Protein AF-A0A8S9S9F1-F1 (afdb_monomer_lite)

Foldseek 3Di:
DDLFPDDPVRVVVQQPPPPDDPVPPDDRVRVVVSPPDDWDFDWDDDPVQDDPPHPDIDTPDTDPDDPPDDDDPPPDDPDDDDPDDDDPDDD

InterPro domains:
  IPR012340 Nucleic acid-binding, OB-fold [G3DSA:2.40.50.140] (1-67)

Structure (mmCIF, N/CA/C/O backbone):
data_AF-A0A8S9S9F1-F1
#
_entry.id   AF-A0A8S9S9F1-F1
#
loop_
_atom_site.group_PDB
_atom_site.id
_atom_site.type_symbol
_atom_site.label_atom_id
_atom_site.label_alt_id
_atom_site.label_comp_id
_atom_site.label_asym_id
_atom_site.label_entity_id
_atom_site.label_seq_id
_atom_site.pdbx_PDB_ins_code
_atom_site.Cartn_x
_atom_site.Cartn_y
_atom_site.Cartn_z
_atom_site.occupancy
_atom_site.B_iso_or_equiv
_atom_site.auth_seq_id
_atom_site.auth_comp_id
_atom_site.auth_asym_id
_atom_site.auth_atom_id
_atom_site.pdbx_PDB_model_num
ATOM 1 N N . MET A 1 1 ? -12.568 3.988 -3.436 1.00 58.44 1 MET A N 1
ATOM 2 C CA . MET A 1 1 ? -12.261 3.799 -1.989 1.00 58.44 1 MET A CA 1
ATOM 3 C C . MET A 1 1 ? -10.980 4.505 -1.516 1.00 58.44 1 MET A C 1
ATOM 5 O O . MET A 1 1 ? -10.081 4.739 -2.316 1.00 58.44 1 MET A O 1
ATOM 9 N N . LYS A 1 2 ? -10.887 4.839 -0.215 1.00 72.06 2 LYS A N 1
ATOM 10 C CA . LYS A 1 2 ? -9.730 5.487 0.445 1.00 72.06 2 LYS A CA 1
ATOM 11 C C . LYS A 1 2 ? -9.265 4.625 1.628 1.00 72.06 2 LYS A C 1
ATOM 13 O O . LYS A 1 2 ? -10.106 4.041 2.298 1.00 72.06 2 LYS A O 1
ATOM 18 N N . LEU A 1 3 ? -7.955 4.549 1.882 1.00 79.62 3 LEU A 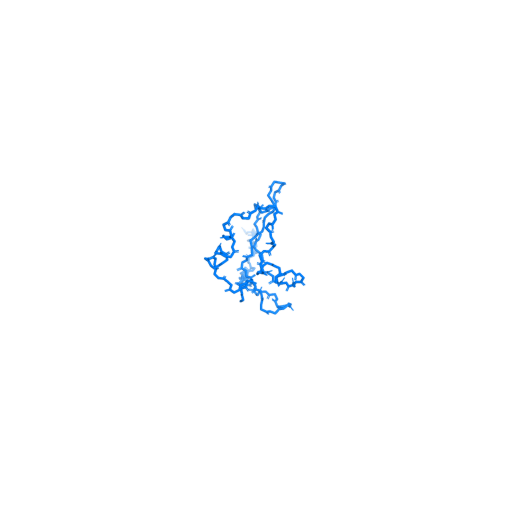N 1
ATOM 19 C CA . LEU A 1 3 ? -7.382 3.663 2.912 1.00 79.62 3 LEU A CA 1
ATOM 20 C C . LEU A 1 3 ? -7.881 4.009 4.322 1.00 79.62 3 LEU A C 1
ATOM 22 O O . LEU A 1 3 ? -8.204 3.133 5.116 1.00 79.62 3 LEU A O 1
ATOM 26 N N . HIS A 1 4 ? -7.995 5.309 4.580 1.00 76.75 4 HIS A N 1
ATOM 27 C CA . HIS A 1 4 ? -8.647 5.886 5.743 1.00 76.75 4 HIS A CA 1
ATOM 28 C C . HIS A 1 4 ? -9.444 7.118 5.296 1.00 76.75 4 HIS A C 1
ATOM 30 O O . HIS A 1 4 ? -9.001 7.883 4.434 1.00 76.75 4 HIS A O 1
ATOM 36 N N . SER A 1 5 ? -10.613 7.356 5.885 1.00 81.75 5 SER A N 1
ATOM 37 C CA . SER A 1 5 ? -11.453 8.509 5.517 1.00 81.75 5 SER A CA 1
ATOM 38 C C . SER A 1 5 ? -10.924 9.850 6.042 1.00 81.75 5 SER A C 1
ATOM 40 O O . SER A 1 5 ? -11.434 10.895 5.649 1.00 81.75 5 SER A O 1
ATOM 42 N N . LEU A 1 6 ? -9.856 9.847 6.847 1.00 85.44 6 LEU A N 1
ATOM 43 C CA . LEU A 1 6 ? -9.247 11.061 7.398 1.00 85.44 6 LEU A CA 1
ATOM 44 C C . LEU A 1 6 ? -8.530 11.905 6.339 1.00 85.44 6 LEU A C 1
ATOM 46 O O . LEU A 1 6 ? -7.864 11.394 5.427 1.00 85.44 6 LEU A O 1
ATOM 50 N N . ARG A 1 7 ? -8.641 13.224 6.469 1.00 87.94 7 ARG A N 1
ATOM 51 C CA . ARG A 1 7 ? -7.783 14.190 5.778 1.00 87.94 7 ARG A CA 1
ATOM 52 C C . ARG A 1 7 ? -6.406 14.199 6.438 1.00 87.94 7 ARG A C 1
ATOM 54 O O . ARG A 1 7 ? -6.274 13.950 7.632 1.00 87.94 7 ARG A O 1
ATOM 61 N N . ALA A 1 8 ? -5.376 14.537 5.664 1.00 86.12 8 ALA A N 1
ATOM 62 C CA . ALA A 1 8 ? -4.013 14.621 6.188 1.00 86.12 8 ALA A CA 1
ATOM 63 C C . ALA A 1 8 ? -3.905 15.627 7.349 1.00 86.12 8 ALA A C 1
ATOM 65 O O . ALA A 1 8 ? -3.247 15.342 8.340 1.00 86.12 8 ALA A O 1
ATOM 66 N N . SER A 1 9 ? -4.611 16.759 7.266 1.00 86.44 9 SER A N 1
ATOM 67 C CA . SER A 1 9 ? -4.648 17.768 8.333 1.00 86.44 9 SER A CA 1
ATOM 68 C C . SER A 1 9 ? -5.218 17.231 9.650 1.00 86.44 9 SER A C 1
ATOM 70 O O . SER A 1 9 ? -4.703 17.555 10.713 1.00 86.44 9 SER A O 1
ATOM 72 N N . GLU A 1 10 ? -6.254 16.392 9.580 1.00 85.38 10 GLU A N 1
ATOM 73 C CA . GLU A 1 10 ? -6.883 15.777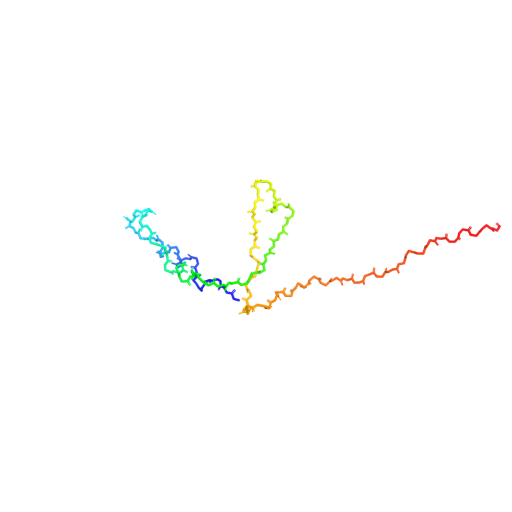 10.756 1.00 85.38 10 GLU A CA 1
ATOM 74 C C . GLU A 1 10 ? -5.939 14.745 11.380 1.00 85.38 10 GLU A C 1
ATOM 76 O O . GLU A 1 10 ? -5.721 14.754 12.588 1.00 85.38 10 GLU A O 1
ATOM 81 N N . ALA A 1 11 ? -5.302 13.915 10.547 1.00 82.38 11 ALA A N 1
ATOM 82 C CA . ALA A 1 11 ? -4.319 12.939 11.005 1.00 82.38 11 ALA A CA 1
ATOM 83 C C . ALA A 1 11 ? -3.117 13.607 11.697 1.00 82.38 11 ALA A C 1
ATOM 85 O O . ALA A 1 11 ? -2.681 13.134 12.740 1.00 82.38 11 ALA A O 1
ATOM 86 N N . VAL A 1 12 ? -2.613 14.726 11.162 1.00 79.06 12 VAL A N 1
ATOM 87 C CA . VAL A 1 12 ? -1.510 15.493 11.770 1.00 79.06 12 VAL A CA 1
ATOM 88 C C . VAL A 1 12 ? -1.897 16.040 13.142 1.00 79.06 12 VAL A C 1
ATOM 90 O O . VAL A 1 12 ? -1.098 15.964 14.071 1.00 79.06 12 VAL A O 1
ATOM 93 N N . GLN A 1 13 ? -3.122 16.543 13.300 1.00 78.38 13 GLN A N 1
ATOM 94 C CA . GLN A 1 13 ? -3.585 17.051 14.590 1.00 78.38 13 GLN A CA 1
ATOM 95 C C . GLN A 1 13 ? -3.671 15.943 15.649 1.00 78.38 13 GLN A C 1
ATOM 97 O O . GLN A 1 13 ? -3.344 16.179 16.806 1.00 78.38 13 GLN A O 1
ATOM 102 N N . MET A 1 14 ? -4.039 14.722 15.249 1.00 74.81 14 MET A N 1
ATOM 103 C CA . MET A 1 14 ? -4.059 13.553 16.138 1.00 74.81 14 MET A CA 1
ATOM 104 C C . MET A 1 14 ? -2.659 13.046 16.526 1.00 74.81 14 MET A C 1
ATOM 106 O O . MET A 1 14 ? -2.547 12.245 17.447 1.00 74.81 14 MET A O 1
ATOM 110 N N . LEU A 1 15 ? -1.603 13.477 15.826 1.00 72.62 15 LEU A N 1
ATOM 111 C CA . LEU A 1 15 ? -0.206 13.165 16.155 1.00 72.62 15 LEU A CA 1
ATOM 112 C C . LEU A 1 15 ? 0.441 14.221 17.064 1.00 72.62 15 LEU A C 1
ATOM 114 O O . LEU A 1 15 ? 1.500 13.966 17.630 1.00 72.62 15 LEU A O 1
ATOM 118 N N . ALA A 1 16 ? -0.165 15.404 17.181 1.00 65.69 16 ALA A N 1
ATOM 119 C CA . ALA A 1 16 ? 0.391 16.565 17.868 1.00 65.69 16 ALA A CA 1
ATOM 120 C C . ALA A 1 16 ? 0.024 16.602 19.363 1.00 65.69 16 ALA A C 1
ATOM 122 O O . ALA A 1 16 ? -0.421 17.630 19.871 1.00 65.69 16 ALA A O 1
ATOM 123 N N . GLU A 1 17 ? 0.187 15.487 20.079 1.00 64.38 17 GLU A N 1
ATOM 124 C CA . GLU A 1 17 ? 0.155 15.540 21.542 1.00 64.38 17 GLU A CA 1
ATOM 125 C C . GLU A 1 17 ? 1.422 16.273 22.028 1.00 64.38 17 GLU A C 1
ATOM 127 O O . GLU A 1 17 ? 2.541 15.765 21.933 1.00 64.38 17 GLU A O 1
ATOM 132 N N . ASP A 1 18 ? 1.262 17.510 22.504 1.00 60.22 18 ASP A N 1
ATOM 133 C CA . ASP A 1 18 ? 2.364 18.292 23.069 1.00 60.22 18 ASP A CA 1
ATOM 134 C C . ASP A 1 18 ? 2.921 17.585 24.319 1.00 60.22 18 ASP A C 1
ATOM 136 O O . ASP A 1 18 ? 2.229 17.414 25.323 1.00 60.22 18 ASP A O 1
ATOM 140 N N . GLY A 1 19 ? 4.198 17.191 24.267 1.00 57.44 19 GLY A N 1
ATOM 141 C CA . GLY A 1 19 ? 4.946 16.686 25.424 1.00 57.44 19 GLY A CA 1
ATOM 142 C C . GLY A 1 19 ? 4.999 15.164 25.607 1.00 57.44 19 GLY A C 1
ATOM 143 O O . GLY A 1 19 ? 5.578 14.716 26.598 1.00 57.44 19 GLY A O 1
ATOM 144 N N . VAL A 1 20 ? 4.469 14.356 24.680 1.00 56.12 20 VAL A N 1
ATOM 145 C CA . VAL A 1 20 ? 4.676 12.895 24.711 1.00 56.12 20 VAL A CA 1
ATOM 146 C C . VAL A 1 20 ? 6.025 12.501 24.112 1.00 56.12 20 VAL A C 1
ATOM 148 O O . VAL A 1 20 ? 6.446 12.960 23.051 1.00 56.12 20 VAL A O 1
ATOM 151 N N . ASN A 1 21 ? 6.726 11.618 24.815 1.00 59.19 21 ASN A N 1
ATOM 152 C CA . ASN A 1 21 ? 7.958 11.004 24.345 1.00 59.19 21 ASN A CA 1
ATOM 153 C C . ASN A 1 21 ? 7.659 10.147 23.094 1.00 59.19 21 ASN A C 1
ATOM 155 O O . ASN A 1 21 ? 6.791 9.278 23.162 1.00 59.19 21 ASN A O 1
ATOM 159 N N . PRO A 1 22 ? 8.393 10.297 21.976 1.00 56.56 22 PRO A N 1
ATOM 160 C CA . PRO A 1 22 ? 8.142 9.547 20.741 1.00 56.56 22 PRO A CA 1
ATOM 161 C C . PRO A 1 22 ? 8.270 8.022 20.886 1.00 56.56 22 PRO A C 1
ATOM 163 O O . PRO A 1 22 ? 7.785 7.281 20.036 1.00 56.56 22 PRO A O 1
ATOM 166 N N . LYS A 1 23 ? 8.913 7.536 21.957 1.00 56.47 23 LYS A N 1
ATOM 167 C CA . LYS A 1 23 ? 8.977 6.101 22.287 1.00 56.47 23 LYS A CA 1
ATOM 168 C C . LYS A 1 23 ? 7.716 5.577 22.982 1.00 56.47 23 LYS A C 1
ATOM 170 O O . LYS A 1 23 ? 7.491 4.373 22.964 1.00 56.47 23 LYS A O 1
ATOM 175 N N . ASP A 1 24 ? 6.920 6.476 23.554 1.00 59.66 24 ASP A N 1
ATOM 176 C CA . ASP A 1 24 ? 5.643 6.191 24.214 1.00 59.66 24 ASP A CA 1
ATOM 177 C C . ASP A 1 24 ? 4.447 6.549 23.314 1.00 59.66 24 ASP A C 1
ATOM 179 O O . ASP A 1 24 ? 3.295 6.385 23.719 1.00 59.66 24 ASP A O 1
ATOM 183 N N . 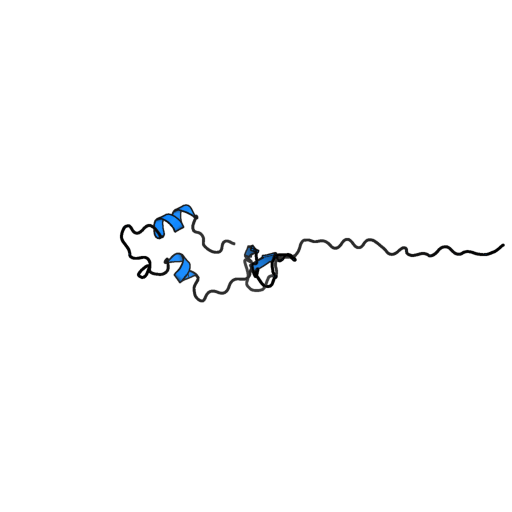CYS A 1 25 ? 4.705 7.022 22.084 1.00 58.28 25 CYS A N 1
ATOM 184 C CA . CYS A 1 25 ? 3.677 7.285 21.085 1.00 58.28 25 CYS A CA 1
ATOM 185 C C . CYS A 1 25 ? 2.902 5.999 20.794 1.00 58.28 25 CYS A C 1
ATOM 187 O O . CYS A 1 25 ? 3.339 5.121 20.045 1.00 58.28 25 CYS A O 1
ATOM 189 N N . ARG A 1 26 ? 1.714 5.910 21.390 1.00 70.88 26 ARG A N 1
ATOM 190 C CA . ARG A 1 26 ? 0.705 4.916 21.052 1.00 70.88 26 ARG A CA 1
ATOM 191 C C . ARG A 1 26 ? 0.439 5.002 19.548 1.00 70.88 26 ARG A C 1
ATOM 193 O O . ARG A 1 26 ? 0.310 6.102 19.010 1.00 70.88 26 ARG A O 1
ATOM 200 N N . ILE A 1 27 ? 0.360 3.848 18.878 1.00 74.62 27 ILE A N 1
ATOM 201 C CA . ILE A 1 27 ? -0.041 3.780 17.466 1.00 74.62 27 ILE A CA 1
ATOM 202 C C . ILE A 1 27 ? -1.308 4.636 17.303 1.00 74.62 27 ILE A C 1
ATOM 204 O O . ILE A 1 27 ? -2.263 4.419 18.059 1.00 74.62 27 ILE A O 1
ATOM 208 N N . PRO A 1 28 ? -1.330 5.611 16.372 1.00 79.00 28 PRO A N 1
ATOM 209 C CA . PRO A 1 28 ? -2.482 6.484 16.213 1.00 79.00 28 PRO A CA 1
ATOM 210 C C . PRO A 1 28 ? -3.742 5.647 15.986 1.00 79.00 28 PRO A C 1
ATOM 212 O O . PRO A 1 28 ? -3.672 4.676 15.227 1.00 79.00 28 PRO A O 1
ATOM 215 N N . PRO A 1 29 ? -4.894 6.002 16.581 1.00 78.81 29 PRO A N 1
ATOM 216 C CA . PRO A 1 29 ? -6.096 5.171 16.514 1.00 78.81 29 PRO A CA 1
ATOM 217 C C . PRO A 1 29 ? -6.473 4.754 15.089 1.00 78.81 29 PRO A C 1
ATOM 219 O O . PRO A 1 29 ? -6.776 3.596 14.844 1.00 78.81 29 PRO A O 1
ATOM 222 N N . PHE A 1 30 ? -6.330 5.657 14.117 1.00 78.75 30 PHE A N 1
ATOM 223 C CA . PHE A 1 30 ? -6.649 5.369 12.718 1.00 78.75 30 PHE A CA 1
ATOM 224 C C . PHE A 1 30 ? -5.692 4.380 12.034 1.00 78.75 30 PHE A C 1
ATOM 226 O O . PHE A 1 30 ? -6.077 3.763 11.046 1.00 78.75 30 PHE A O 1
ATOM 233 N N . ILE A 1 31 ? -4.459 4.234 12.532 1.00 83.75 31 ILE A N 1
ATOM 234 C CA . ILE A 1 31 ? -3.519 3.192 12.096 1.00 83.75 31 ILE A CA 1
ATOM 235 C C . ILE A 1 31 ? -3.833 1.877 12.810 1.00 83.75 31 ILE A C 1
ATOM 237 O O . ILE A 1 31 ? -3.845 0.834 12.162 1.00 83.75 31 ILE A O 1
ATOM 241 N N . ALA A 1 32 ? -4.134 1.920 14.112 1.00 85.06 32 ALA A N 1
ATOM 242 C CA . ALA A 1 32 ? -4.553 0.738 14.868 1.00 85.06 32 ALA A CA 1
ATOM 243 C C . ALA A 1 32 ? -5.825 0.115 14.265 1.00 85.06 32 ALA A C 1
ATOM 245 O O . ALA A 1 32 ? -5.918 -1.097 14.115 1.00 85.06 32 ALA A O 1
ATOM 246 N N . ASP A 1 33 ? -6.757 0.946 13.797 1.00 84.88 33 ASP A N 1
ATOM 247 C CA . ASP A 1 33 ? -7.963 0.501 13.099 1.00 84.88 33 ASP A CA 1
ATOM 248 C C . ASP A 1 33 ? -7.674 -0.190 11.759 1.00 84.88 33 ASP A C 1
ATOM 250 O O . ASP A 1 33 ? -8.550 -0.874 11.232 1.00 84.88 33 ASP A O 1
ATOM 254 N N . MET A 1 34 ? -6.499 0.006 11.159 1.00 87.56 34 MET A N 1
ATOM 255 C CA . MET A 1 34 ? -6.092 -0.676 9.925 1.00 87.56 34 MET A CA 1
ATOM 256 C C . MET A 1 34 ? -5.419 -2.026 10.197 1.00 87.56 34 MET A C 1
ATOM 258 O O . MET A 1 34 ? -5.292 -2.839 9.280 1.00 87.56 34 MET A O 1
ATOM 262 N N . GLU A 1 35 ? -4.984 -2.274 11.433 1.00 87.69 35 GLU A N 1
ATOM 263 C CA . GLU A 1 35 ? -4.301 -3.505 11.816 1.00 87.69 35 GLU A CA 1
ATOM 264 C C . GLU A 1 35 ? -5.225 -4.722 11.642 1.00 87.69 3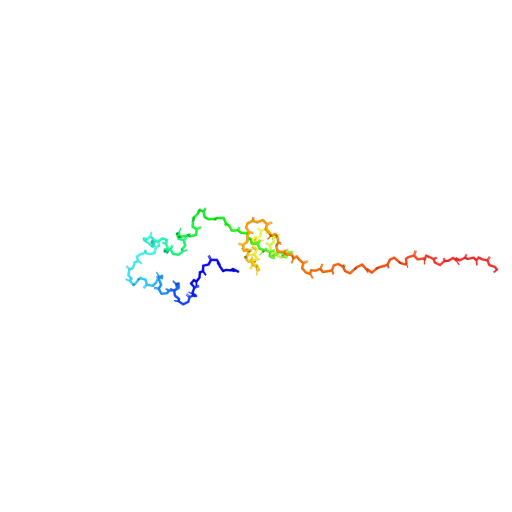5 GLU A C 1
ATOM 266 O O . GLU A 1 35 ? -6.417 -4.686 11.948 1.00 87.69 35 GLU A O 1
ATOM 271 N N . GLY A 1 36 ? -4.689 -5.808 11.079 1.00 88.25 36 GLY A N 1
ATOM 272 C CA . GLY A 1 36 ? -5.444 -7.038 10.818 1.00 88.25 36 GLY A CA 1
ATOM 273 C C . GLY A 1 36 ? -6.438 -6.973 9.648 1.00 88.25 36 GLY A C 1
ATOM 274 O O . GLY A 1 36 ? -7.037 -7.996 9.319 1.00 88.25 36 GLY A O 1
ATOM 275 N N . LYS A 1 37 ? -6.606 -5.822 8.982 1.00 88.62 37 LYS A N 1
ATOM 276 C CA . LYS A 1 37 ? -7.473 -5.695 7.800 1.00 88.62 37 LYS A CA 1
ATOM 277 C C . LYS A 1 37 ? -6.726 -6.038 6.514 1.00 88.62 37 LYS A C 1
ATOM 279 O O . LYS A 1 37 ? -5.564 -5.684 6.327 1.00 88.62 37 LYS A O 1
ATOM 284 N N . SER A 1 38 ? -7.419 -6.707 5.596 1.00 88.38 38 SER A N 1
ATOM 285 C CA . SER A 1 38 ? -6.915 -6.979 4.249 1.00 88.38 38 SER A CA 1
ATOM 286 C C . SER A 1 38 ? -7.439 -5.946 3.261 1.00 88.38 38 SER A C 1
ATOM 288 O O . SER A 1 38 ? -8.621 -5.609 3.264 1.00 88.38 38 SER A O 1
ATOM 290 N N . TYR A 1 39 ? -6.549 -5.475 2.393 1.00 86.81 39 TYR A N 1
ATOM 291 C CA . TYR A 1 39 ? -6.853 -4.505 1.351 1.00 86.81 39 TYR A CA 1
ATOM 292 C C . TYR A 1 39 ? -6.287 -4.992 0.023 1.00 86.81 39 TYR A C 1
ATOM 294 O O . TYR A 1 39 ? -5.197 -5.564 -0.026 1.00 86.81 39 TYR A O 1
ATOM 302 N N . THR A 1 40 ? -7.008 -4.718 -1.058 1.00 88.50 40 THR A N 1
ATOM 303 C CA . THR A 1 40 ? -6.549 -4.996 -2.418 1.00 88.50 40 THR A CA 1
ATOM 304 C C . THR A 1 40 ? -6.125 -3.688 -3.079 1.00 88.50 40 THR A C 1
ATOM 306 O O . THR A 1 40 ? -6.898 -2.728 -3.150 1.00 88.50 40 THR A O 1
ATOM 309 N N . PHE A 1 41 ? -4.884 -3.647 -3.562 1.00 88.94 41 PHE A N 1
ATOM 310 C CA . PHE A 1 41 ? -4.273 -2.461 -4.157 1.00 88.94 41 PHE A CA 1
ATOM 311 C C . PHE A 1 41 ? -3.862 -2.719 -5.602 1.00 88.94 41 PHE A C 1
ATOM 313 O O . PHE A 1 41 ? -3.272 -3.753 -5.906 1.00 88.94 41 PHE A O 1
ATOM 320 N N . GLN A 1 42 ? -4.085 -1.731 -6.467 1.00 89.00 42 GLN A N 1
ATOM 321 C CA . GLN A 1 42 ? -3.332 -1.623 -7.712 1.00 89.00 42 GLN A CA 1
ATOM 322 C C . GLN A 1 42 ? -1.988 -0.978 -7.391 1.00 89.00 42 GLN A C 1
ATOM 324 O O . GLN A 1 42 ? -1.943 0.094 -6.774 1.00 89.00 42 GLN A O 1
ATOM 329 N N . VAL A 1 43 ? -0.898 -1.611 -7.814 1.00 89.56 43 VAL A N 1
ATOM 330 C CA . VAL A 1 43 ? 0.455 -1.087 -7.630 1.00 89.56 43 VAL A CA 1
ATOM 331 C C . VAL A 1 43 ? 1.099 -0.819 -8.979 1.00 89.56 43 VAL A C 1
ATOM 333 O O . VAL A 1 43 ? 1.041 -1.644 -9.884 1.00 89.56 43 VAL A O 1
ATOM 336 N N . ARG A 1 44 ? 1.746 0.338 -9.110 1.00 87.62 44 ARG A N 1
ATOM 337 C CA . ARG A 1 44 ? 2.623 0.638 -10.237 1.00 87.62 44 ARG A CA 1
ATOM 338 C C . ARG A 1 44 ? 4.055 0.289 -9.869 1.00 87.62 44 ARG A C 1
ATOM 340 O O . ARG A 1 44 ? 4.583 0.750 -8.851 1.00 87.62 44 ARG A O 1
ATOM 347 N N . VAL A 1 45 ? 4.668 -0.484 -10.754 1.00 86.81 45 VAL A N 1
ATOM 348 C CA . VAL A 1 45 ? 6.070 -0.882 -10.724 1.00 86.81 45 VAL A CA 1
ATOM 349 C C . VAL A 1 45 ? 6.729 -0.411 -12.015 1.00 86.81 45 VAL A C 1
ATOM 351 O O . VAL A 1 45 ? 6.158 -0.525 -13.092 1.00 86.81 45 VAL A O 1
ATOM 354 N N . THR A 1 46 ? 7.936 0.122 -11.901 1.00 85.31 46 THR A N 1
ATOM 355 C CA . THR A 1 46 ? 8.798 0.525 -13.015 1.00 85.31 46 THR A CA 1
ATOM 356 C C . THR A 1 46 ? 10.140 -0.192 -12.901 1.00 85.31 46 THR A C 1
ATOM 358 O O . THR A 1 46 ? 10.490 -0.700 -11.835 1.00 85.31 46 THR A O 1
ATOM 361 N N . ALA A 1 47 ? 10.942 -0.186 -13.965 1.00 80.00 47 ALA A N 1
ATOM 362 C CA . ALA A 1 47 ? 12.285 -0.772 -13.944 1.00 80.00 47 ALA A CA 1
ATOM 363 C C . ALA A 1 47 ? 13.198 -0.173 -12.848 1.00 80.00 47 ALA A C 1
ATOM 365 O O . ALA A 1 47 ? 14.092 -0.846 -12.347 1.00 80.00 47 ALA A O 1
ATOM 366 N N . PHE A 1 48 ? 12.944 1.069 -12.417 1.00 79.06 48 PHE A N 1
ATOM 367 C CA . PHE A 1 48 ? 13.694 1.724 -11.339 1.00 79.06 48 PHE A CA 1
ATOM 368 C C . PHE A 1 48 ? 13.248 1.295 -9.926 1.00 79.06 48 PHE A C 1
ATOM 370 O O . PHE A 1 48 ? 13.933 1.559 -8.939 1.00 79.06 48 PHE A O 1
ATOM 377 N N . ASN A 1 49 ? 12.086 0.650 -9.795 1.00 77.50 49 ASN A N 1
ATOM 378 C CA . ASN A 1 49 ? 11.480 0.337 -8.500 1.00 77.50 49 ASN A CA 1
ATOM 379 C C . ASN A 1 49 ? 12.094 -0.869 -7.777 1.00 77.50 49 ASN A C 1
ATOM 381 O O . ASN A 1 49 ? 11.829 -1.020 -6.581 1.00 77.50 49 ASN A O 1
ATOM 385 N N . PHE A 1 50 ? 12.880 -1.691 -8.482 1.00 74.06 50 PHE A N 1
ATOM 386 C CA . PHE A 1 50 ? 13.501 -2.918 -7.978 1.00 74.06 50 PHE A CA 1
ATOM 387 C C . PHE A 1 50 ? 14.976 -2.996 -8.383 1.00 74.06 50 PHE A C 1
ATOM 389 O O . PHE A 1 50 ? 15.378 -3.836 -9.183 1.00 74.06 50 PHE A O 1
ATOM 396 N N . THR A 1 51 ? 15.792 -2.112 -7.818 1.00 80.00 51 THR A N 1
ATOM 397 C CA . THR A 1 51 ? 17.251 -2.270 -7.824 1.00 80.00 51 THR A CA 1
ATOM 398 C C . THR A 1 51 ? 17.718 -2.815 -6.474 1.00 80.00 51 THR A C 1
ATOM 400 O O . THR A 1 51 ? 16.950 -2.862 -5.512 1.00 80.00 51 THR A O 1
ATOM 403 N N . GLU A 1 52 ? 18.986 -3.217 -6.369 1.00 82.38 52 GLU A N 1
ATOM 404 C CA . GLU A 1 52 ? 19.580 -3.681 -5.104 1.00 82.38 52 GLU A CA 1
ATOM 405 C C . GLU A 1 52 ? 19.324 -2.704 -3.939 1.00 82.38 52 GLU A C 1
ATOM 407 O O . GLU A 1 52 ? 19.008 -3.120 -2.824 1.00 82.38 52 GLU A O 1
ATOM 412 N N . HIS A 1 53 ? 19.354 -1.400 -4.231 1.00 82.62 53 HIS A N 1
ATOM 413 C CA . HIS A 1 53 ? 19.171 -0.323 -3.255 1.00 82.62 53 HIS A CA 1
ATOM 414 C C . HIS A 1 53 ? 17.777 0.317 -3.277 1.00 82.62 53 HIS A C 1
ATOM 416 O O . HIS A 1 53 ? 17.476 1.171 -2.443 1.00 82.62 53 HIS A O 1
ATOM 422 N N . HIS A 1 54 ? 16.907 -0.078 -4.207 1.00 78.81 54 HIS A N 1
ATOM 423 C CA . HIS A 1 54 ? 15.571 0.491 -4.338 1.00 78.81 54 HIS A CA 1
ATOM 424 C C . HIS A 1 54 ? 14.535 -0.610 -4.461 1.00 78.81 54 HIS A C 1
ATOM 426 O O . HIS A 1 54 ? 14.409 -1.224 -5.508 1.00 78.81 54 HIS A O 1
ATOM 432 N N . LYS A 1 55 ? 13.762 -0.819 -3.393 1.00 85.25 55 LYS A N 1
ATOM 433 C CA . LYS A 1 55 ? 12.592 -1.703 -3.375 1.00 85.25 55 LYS A CA 1
ATOM 434 C C . LYS A 1 55 ? 11.389 -0.885 -2.935 1.00 85.25 55 LYS A C 1
ATOM 436 O O . LYS A 1 55 ? 11.088 -0.791 -1.749 1.00 85.25 55 LYS A O 1
ATOM 441 N N . ARG A 1 56 ? 10.770 -0.188 -3.886 1.00 89.25 56 ARG A N 1
ATOM 442 C CA . ARG A 1 56 ? 9.661 0.744 -3.628 1.00 89.25 56 ARG A CA 1
ATOM 443 C C . ARG A 1 56 ? 8.572 0.524 -4.659 1.00 89.25 56 ARG A C 1
ATOM 445 O O . ARG A 1 56 ? 8.885 0.508 -5.836 1.00 89.25 56 ARG A O 1
ATOM 452 N N . PHE A 1 57 ? 7.313 0.464 -4.253 1.00 89.00 57 PHE A N 1
ATOM 453 C CA . PHE A 1 57 ? 6.169 0.470 -5.169 1.00 89.00 57 PHE A CA 1
ATOM 454 C C . PHE A 1 57 ? 5.250 1.654 -4.862 1.00 89.00 57 PHE A C 1
ATOM 456 O O . PHE A 1 57 ? 5.296 2.229 -3.774 1.00 89.00 57 PHE A O 1
ATOM 463 N N . THR A 1 58 ? 4.428 2.047 -5.833 1.00 90.19 58 THR A N 1
ATOM 464 C CA . THR A 1 58 ? 3.418 3.098 -5.656 1.00 90.19 58 THR A CA 1
ATOM 465 C C . THR A 1 58 ? 2.031 2.488 -5.757 1.00 90.19 58 THR A C 1
ATOM 467 O O . THR A 1 58 ? 1.714 1.878 -6.771 1.00 90.19 58 THR A O 1
ATOM 470 N N . ILE A 1 59 ? 1.192 2.680 -4.741 1.00 90.69 59 ILE A N 1
ATOM 471 C CA . ILE A 1 59 ? -0.229 2.321 -4.812 1.00 90.69 59 ILE A CA 1
ATOM 472 C C . ILE A 1 59 ? -0.939 3.367 -5.679 1.00 90.69 59 ILE A C 1
ATOM 474 O O . ILE A 1 59 ? -0.882 4.558 -5.377 1.00 90.69 59 ILE A O 1
ATOM 478 N N . THR A 1 60 ? -1.583 2.942 -6.764 1.00 90.12 60 THR A N 1
ATOM 479 C CA . THR A 1 60 ? -2.305 3.833 -7.689 1.00 90.12 60 THR A CA 1
ATOM 480 C C . THR A 1 60 ? -3.801 3.850 -7.432 1.00 90.12 60 THR A C 1
ATOM 482 O O . THR A 1 60 ? -4.436 4.886 -7.625 1.00 90.12 60 THR A O 1
ATOM 485 N N . ARG A 1 61 ? -4.368 2.720 -6.995 1.00 88.31 61 ARG A N 1
ATOM 486 C CA . ARG A 1 61 ? -5.791 2.566 -6.670 1.00 88.31 61 ARG A CA 1
ATOM 487 C C . ARG A 1 61 ? -5.989 1.580 -5.523 1.00 88.31 61 ARG A C 1
ATOM 489 O O . ARG A 1 61 ? -5.172 0.687 -5.307 1.00 88.31 61 ARG A O 1
ATOM 496 N N . ILE A 1 62 ? -7.104 1.740 -4.819 1.00 88.06 62 ILE A N 1
ATOM 497 C CA . ILE A 1 62 ? -7.581 0.831 -3.773 1.00 88.06 62 ILE A CA 1
ATOM 498 C C . ILE A 1 62 ? -8.906 0.251 -4.268 1.00 88.06 62 ILE A C 1
ATOM 500 O O . ILE A 1 62 ? -9.813 1.027 -4.585 1.00 88.06 62 ILE A O 1
ATOM 504 N N . ALA A 1 63 ? -8.995 -1.075 -4.376 1.00 82.38 63 ALA A N 1
ATOM 505 C CA . ALA A 1 63 ? -10.195 -1.750 -4.862 1.00 82.38 63 ALA A CA 1
ATOM 506 C C . ALA A 1 63 ? -11.323 -1.704 -3.819 1.00 82.38 63 ALA A C 1
ATOM 508 O O . ALA A 1 63 ? -11.071 -1.598 -2.617 1.00 82.38 63 ALA A O 1
ATOM 509 N N . GLU A 1 64 ? -12.568 -1.756 -4.293 1.00 71.50 64 GLU A N 1
ATOM 510 C CA . GLU A 1 64 ? -13.761 -1.686 -3.436 1.00 71.50 64 GLU A CA 1
ATOM 511 C C . GLU A 1 64 ? -14.200 -3.064 -2.930 1.00 71.50 64 GLU A C 1
ATOM 513 O O . GLU A 1 64 ? -14.757 -3.160 -1.840 1.00 71.50 64 GLU A O 1
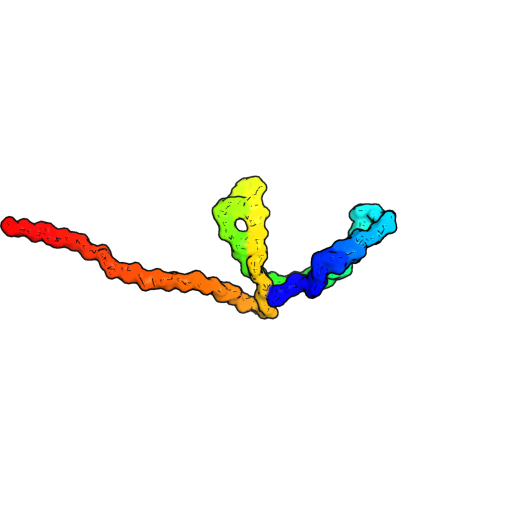ATOM 518 N N . GLU A 1 65 ? -13.872 -4.127 -3.670 1.00 64.62 65 GLU A N 1
ATOM 519 C CA . GLU A 1 65 ? -14.199 -5.513 -3.341 1.00 64.62 65 GLU A CA 1
ATOM 520 C C . GLU A 1 65 ? -12.939 -6.390 -3.399 1.00 64.62 65 GLU A C 1
ATOM 522 O O . GLU A 1 65 ? -12.160 -6.331 -4.358 1.00 64.62 65 GLU A O 1
ATOM 527 N N . LEU A 1 66 ? -12.729 -7.197 -2.353 1.00 58.91 66 LEU A N 1
ATOM 528 C CA . LEU A 1 66 ? -11.662 -8.199 -2.271 1.00 58.91 66 LEU A CA 1
ATOM 529 C C . LEU A 1 66 ? -11.839 -9.217 -3.409 1.00 58.91 66 LEU A C 1
ATOM 531 O O . LEU A 1 66 ? -12.646 -10.133 -3.300 1.00 58.91 66 LEU A O 1
ATOM 535 N N . GLY A 1 67 ? -11.084 -9.055 -4.497 1.00 53.91 67 GLY A N 1
ATOM 536 C CA . GLY A 1 67 ? -11.078 -9.990 -5.631 1.00 53.91 67 GLY A CA 1
ATOM 537 C C . GLY A 1 67 ? -11.412 -9.375 -6.988 1.00 53.91 67 GLY A C 1
ATOM 538 O O . GLY A 1 67 ? -11.172 -10.020 -8.005 1.00 53.91 67 GLY A O 1
ATOM 539 N N . CYS A 1 68 ? -11.882 -8.125 -7.037 1.00 54.62 68 CYS A N 1
ATOM 540 C CA . CYS A 1 68 ? -12.062 -7.428 -8.306 1.00 54.62 68 CYS A CA 1
ATOM 541 C C . CYS A 1 68 ? -10.737 -6.751 -8.683 1.00 54.62 68 CYS A C 1
ATOM 543 O O . CYS A 1 68 ? -10.373 -5.704 -8.136 1.00 54.62 68 CYS A O 1
ATOM 545 N N . ALA A 1 69 ? -9.962 -7.398 -9.559 1.00 57.12 69 ALA A N 1
ATOM 546 C CA . ALA A 1 69 ? -8.750 -6.798 -10.096 1.00 57.12 69 ALA A CA 1
ATOM 547 C C . ALA A 1 69 ? -9.129 -5.490 -10.818 1.00 57.12 69 ALA A C 1
ATOM 549 O O . ALA A 1 69 ? -10.077 -5.485 -11.606 1.00 57.12 69 ALA A O 1
ATOM 550 N N . PRO A 1 70 ? -8.439 -4.370 -10.545 1.00 56.22 70 PRO A N 1
ATOM 551 C CA . PRO A 1 70 ? -8.673 -3.140 -11.281 1.00 56.22 70 PRO A CA 1
ATOM 552 C C . PRO A 1 70 ? -8.375 -3.414 -12.754 1.00 56.22 70 PRO A C 1
ATOM 554 O O . PRO A 1 70 ? -7.270 -3.833 -13.083 1.00 56.22 70 PRO A O 1
ATOM 557 N N . VAL A 1 71 ? -9.382 -3.232 -13.608 1.00 62.34 71 VAL A N 1
ATOM 558 C CA . VAL A 1 71 ? -9.262 -3.431 -15.055 1.00 62.34 71 VAL A CA 1
ATOM 559 C C . VAL A 1 71 ? -8.156 -2.511 -15.568 1.00 62.34 71 VAL A C 1
ATOM 561 O O . VAL A 1 71 ? -8.235 -1.290 -15.402 1.00 62.34 71 VAL A O 1
ATOM 564 N N . ASP A 1 72 ? -7.112 -3.103 -16.145 1.00 62.44 72 ASP A N 1
ATOM 565 C CA . ASP A 1 72 ? -6.092 -2.361 -16.874 1.00 62.44 72 ASP A CA 1
ATOM 566 C C . ASP A 1 72 ? -6.721 -1.896 -18.194 1.00 62.44 72 ASP A C 1
ATOM 568 O O . ASP A 1 72 ? -6.969 -2.688 -19.094 1.00 62.44 72 ASP A O 1
ATOM 572 N N . ASP A 1 73 ? -6.989 -0.595 -18.304 1.00 60.62 73 ASP A N 1
ATOM 573 C CA . ASP A 1 73 ? -7.531 0.063 -19.507 1.00 60.62 73 ASP A CA 1
ATOM 574 C C . ASP A 1 73 ? -6.465 0.247 -20.611 1.00 60.62 73 ASP A C 1
ATOM 576 O O . ASP A 1 73 ? -6.587 1.081 -21.504 1.00 60.62 73 ASP A O 1
ATOM 580 N N . ASN A 1 74 ? -5.370 -0.517 -20.547 1.00 57.12 74 ASN A N 1
ATOM 581 C CA . ASN A 1 74 ? -4.363 -0.542 -21.601 1.00 57.12 74 ASN A CA 1
ATOM 582 C C . ASN A 1 74 ? -4.847 -1.496 -22.692 1.00 57.12 74 ASN A C 1
ATOM 584 O O . ASN A 1 74 ? -4.374 -2.628 -22.791 1.00 57.12 74 ASN A O 1
ATOM 588 N N . GLY A 1 75 ? -5.819 -1.030 -23.480 1.00 50.41 75 GLY A N 1
ATOM 589 C CA . GLY A 1 75 ? -6.256 -1.681 -24.707 1.00 50.41 75 GLY A CA 1
ATOM 590 C C . GLY A 1 75 ? -5.049 -1.990 -25.587 1.00 50.41 75 GLY A C 1
ATOM 591 O O . GLY A 1 75 ? -4.451 -1.088 -26.172 1.00 50.41 75 GLY A O 1
ATOM 592 N N . GLY A 1 76 ? -4.672 -3.268 -25.631 1.00 47.47 76 GLY A N 1
ATOM 593 C CA . GLY A 1 76 ? -3.789 -3.794 -26.657 1.00 47.47 76 GLY A CA 1
ATOM 594 C C . GLY A 1 76 ? -4.493 -3.602 -27.989 1.00 47.47 76 GLY A C 1
ATOM 595 O O . GLY A 1 76 ? -5.489 -4.267 -28.255 1.00 47.47 76 GLY A O 1
ATOM 596 N N . GLY A 1 77 ? -4.028 -2.622 -28.759 1.00 46.44 77 GLY A N 1
ATOM 597 C CA . GLY A 1 77 ? -4.378 -2.502 -30.162 1.00 46.44 77 GLY A CA 1
ATOM 598 C C . GLY A 1 77 ? -3.754 -3.678 -30.894 1.00 46.44 77 GLY A C 1
ATOM 599 O O . GLY A 1 77 ? -2.529 -3.779 -30.971 1.00 46.44 77 GLY A O 1
ATOM 600 N N . ASP A 1 78 ? -4.611 -4.576 -31.358 1.00 63.91 78 ASP A N 1
ATOM 601 C CA . ASP A 1 78 ? -4.304 -5.507 -32.428 1.00 63.91 78 ASP A CA 1
ATOM 602 C C . ASP A 1 78 ? -4.011 -4.670 -33.684 1.00 63.91 78 ASP A C 1
ATOM 604 O O . ASP A 1 78 ? -4.939 -4.146 -34.294 1.00 63.91 78 ASP A O 1
ATOM 608 N N . ASP A 1 79 ? -2.738 -4.504 -34.046 1.00 60.84 79 ASP A N 1
ATOM 609 C CA . ASP A 1 79 ? -2.341 -3.956 -35.348 1.00 60.84 79 ASP A CA 1
ATOM 610 C C . ASP A 1 79 ? -1.578 -5.036 -36.130 1.00 60.84 79 ASP A C 1
ATOM 612 O O . ASP A 1 79 ? -0.354 -5.160 -36.072 1.00 60.84 79 ASP A O 1
ATOM 616 N N . ASP A 1 80 ? -2.403 -5.859 -36.774 1.00 60.47 80 ASP A N 1
ATOM 617 C CA . ASP A 1 80 ? -2.263 -6.609 -38.023 1.00 60.47 80 ASP A CA 1
ATOM 618 C C . ASP A 1 80 ? -0.872 -6.921 -38.614 1.00 60.47 80 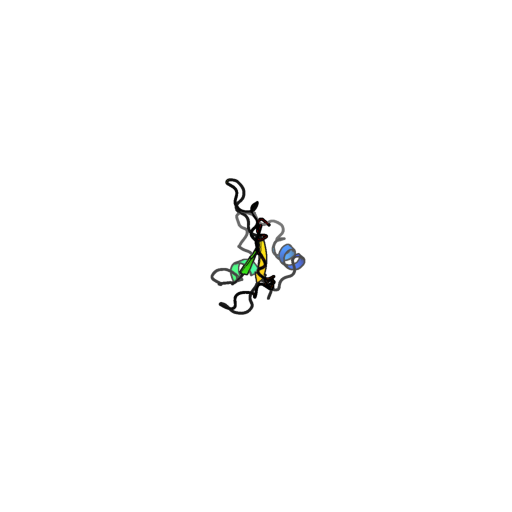ASP A C 1
ATOM 620 O O . ASP A 1 80 ? -0.100 -6.066 -39.059 1.00 60.47 80 ASP A O 1
ATOM 624 N N . ASP A 1 81 ? -0.688 -8.232 -38.786 1.00 64.31 81 ASP A N 1
ATOM 625 C CA . ASP A 1 81 ? 0.188 -8.929 -39.722 1.00 64.31 81 ASP A CA 1
ATOM 626 C C . ASP A 1 81 ? 0.270 -8.267 -41.110 1.00 64.31 81 ASP A C 1
ATOM 628 O O . ASP A 1 81 ? -0.734 -8.192 -41.812 1.00 64.31 81 ASP A O 1
ATOM 632 N N . ASN A 1 82 ? 1.475 -7.902 -41.571 1.00 60.75 82 ASN A N 1
ATOM 633 C CA . ASN A 1 82 ? 1.829 -7.843 -43.001 1.00 60.75 82 ASN A CA 1
ATOM 634 C C . ASN A 1 82 ? 3.359 -7.924 -43.211 1.00 60.75 82 ASN A C 1
ATOM 636 O O . ASN A 1 82 ? 3.965 -7.039 -43.813 1.00 60.75 82 ASN A O 1
ATOM 640 N N . ASP A 1 83 ? 3.999 -9.008 -42.763 1.00 62.12 83 ASP A N 1
ATOM 641 C CA . ASP A 1 83 ? 5.326 -9.397 -43.272 1.00 62.12 83 ASP A CA 1
ATOM 642 C C . ASP A 1 83 ? 5.148 -10.248 -44.544 1.00 62.12 83 ASP A C 1
ATOM 644 O O . ASP A 1 83 ? 5.249 -11.476 -44.530 1.00 62.12 83 ASP A O 1
ATOM 648 N N . VAL A 1 84 ? 4.854 -9.595 -45.672 1.00 65.50 84 VAL A N 1
ATOM 649 C CA . VAL A 1 84 ? 5.022 -10.212 -46.997 1.00 65.50 84 VAL A CA 1
ATOM 650 C C . VAL A 1 84 ? 6.430 -9.872 -47.494 1.00 65.50 84 VAL A C 1
ATOM 652 O O . VAL A 1 84 ? 6.687 -8.710 -47.822 1.00 65.50 84 VAL A O 1
ATOM 655 N N . PRO A 1 85 ? 7.366 -10.835 -47.577 1.00 66.31 85 PRO A N 1
ATOM 656 C CA . PRO A 1 85 ? 8.647 -10.583 -48.222 1.00 66.31 85 PRO A CA 1
ATOM 657 C C . PRO A 1 85 ? 8.445 -10.398 -49.738 1.00 66.31 85 PRO A C 1
ATOM 659 O O . PRO A 1 85 ? 7.610 -11.088 -50.330 1.00 66.31 85 PRO A O 1
ATOM 662 N N . PRO A 1 86 ? 9.196 -9.493 -50.394 1.00 62.44 86 PRO A N 1
ATOM 663 C CA . PRO A 1 86 ? 9.084 -9.298 -51.833 1.00 62.44 86 PRO A CA 1
ATOM 664 C C . PRO A 1 86 ? 9.540 -10.552 -52.596 1.00 62.44 86 PRO A C 1
ATOM 666 O O . PRO A 1 86 ? 10.636 -11.072 -52.378 1.00 62.44 86 PRO A O 1
ATOM 669 N N . ASP A 1 87 ? 8.679 -11.020 -53.501 1.00 68.31 87 ASP A N 1
ATOM 670 C CA . ASP A 1 87 ? 8.966 -12.076 -54.471 1.00 68.31 87 ASP A CA 1
ATOM 671 C C . ASP A 1 87 ? 9.907 -11.534 -55.557 1.00 68.31 87 ASP A C 1
ATOM 673 O O . ASP A 1 87 ? 9.504 -10.782 -56.446 1.00 68.31 87 ASP A O 1
ATOM 677 N N . ASN A 1 88 ? 11.187 -11.896 -55.475 1.00 56.50 88 ASN A N 1
ATOM 678 C CA . ASN A 1 88 ? 12.184 -11.544 -56.482 1.00 56.50 88 ASN A CA 1
ATOM 679 C C . ASN A 1 88 ? 12.195 -12.605 -57.593 1.00 56.50 88 ASN A C 1
ATOM 681 O O . ASN A 1 88 ? 13.161 -13.357 -57.753 1.00 56.50 88 ASN A O 1
ATOM 685 N N . GLY A 1 89 ? 11.112 -12.662 -58.368 1.00 52.00 89 GLY A N 1
ATOM 686 C CA . GLY A 1 89 ? 11.052 -13.420 -59.613 1.00 52.00 89 GLY A CA 1
ATOM 687 C C . GLY A 1 89 ? 12.022 -12.836 -60.642 1.00 52.00 89 GLY A C 1
ATOM 688 O O . GLY A 1 89 ? 11.862 -11.704 -61.092 1.00 52.00 89 GLY A O 1
ATOM 689 N N . SER A 1 90 ? 13.049 -13.606 -61.003 1.00 54.84 90 SER A N 1
ATOM 690 C CA . SER A 1 90 ? 13.946 -13.288 -62.119 1.00 54.84 90 SER A CA 1
ATOM 691 C C . SER A 1 90 ? 13.206 -13.500 -63.441 1.00 54.84 90 SER A C 1
ATOM 693 O O . SER A 1 90 ? 12.693 -14.594 -63.682 1.00 54.84 90 SER A O 1
ATOM 695 N N . GLY A 1 91 ? 13.168 -12.468 -64.283 1.00 44.94 91 GLY A N 1
ATOM 696 C CA . GLY A 1 91 ? 12.729 -12.513 -65.679 1.00 44.94 91 GLY A CA 1
ATOM 697 C C . GLY A 1 91 ? 13.776 -11.880 -66.578 1.00 44.94 91 GLY A C 1
ATOM 698 O O . GLY A 1 91 ? 14.391 -10.887 -66.129 1.00 44.94 91 GLY A O 1
#

Organism: Brassica cretica (NCBI:txid69181)

Sequence (91 aa):
MKLHSLRASEAVQMLAEDGVNPKDCRIPPFIADMEGKSYTFQVRVTAFNFTEHHKRFTITRIAEELGCAPVDDNGGGDDDDNDVPPDNGSG

Radius of gyration: 25.19 Å; chains: 1; bounding box: 34×32×91 Å

pLDDT: mean 72.91, std 13.28, range [44.94, 90.69]

Secondary structure (DSSP, 8-state):
--S-S--HHHHHHHH--TT--TTS-PPPHHHHTTTT----EEEE--GGGEETTEE--EEEEE-SSTT-PPP--------------------